Protein AF-A0A661WJR8-F1 (afdb_monomer_lite)

Foldseek 3Di:
DPPLVPDWLQVLVSVLVVLVVVLVVVVVCVVVVNDPCVSNVVSVVVSVVSCVVCVVSVVCVVVVNPPRPPPPPPPPDDPDDD

Sequence (82 aa):
SLLVYFGVGYASVTTMGVPLIAIIIFGIRAWMGLTPWTFVFYLLIVEIILLWALRPNIRKLLNGTERGISWRARKPKDKESE

Radius of gyration: 18.82 Å; chains: 1; bounding box: 29×20×69 Å

pLDDT: mean 74.4, std 19.19, range [38.12, 97.69]

Structure (mmCIF, N/CA/C/O backbone):
data_AF-A0A661WJR8-F1
#
_entry.id   AF-A0A661WJR8-F1
#
loop_
_atom_site.group_PDB
_atom_site.id
_atom_site.type_symbol
_atom_site.label_atom_id
_atom_site.label_alt_id
_atom_site.label_comp_id
_atom_site.label_asym_id
_atom_site.label_entity_id
_atom_site.label_seq_id
_atom_site.pdbx_PDB_ins_code
_atom_site.Cartn_x
_atom_site.Cartn_y
_atom_site.Cartn_z
_atom_site.occupancy
_atom_site.B_iso_or_equiv
_atom_site.auth_seq_id
_atom_site.auth_comp_id
_atom_site.auth_asym_id
_atom_site.auth_atom_id
_atom_site.pdbx_PDB_model_num
ATOM 1 N N . SER A 1 1 ? 9.125 -7.926 10.118 1.00 46.84 1 SER A N 1
ATOM 2 C CA . SER A 1 1 ? 7.666 -7.732 10.269 1.00 46.84 1 SER A CA 1
ATOM 3 C C . SER A 1 1 ? 7.232 -7.098 11.593 1.00 46.84 1 SER A C 1
ATOM 5 O O . SER A 1 1 ? 6.123 -6.593 11.646 1.00 46.84 1 SER A O 1
ATOM 7 N N . LEU A 1 2 ? 8.074 -7.056 12.641 1.00 38.12 2 LEU A N 1
ATOM 8 C CA . LEU A 1 2 ? 7.700 -6.490 13.951 1.00 38.12 2 LEU A CA 1
ATOM 9 C C . LEU A 1 2 ? 7.854 -4.956 14.058 1.00 38.12 2 LEU A C 1
ATOM 11 O O . LEU A 1 2 ? 7.130 -4.325 14.810 1.00 38.12 2 LEU A O 1
ATOM 15 N N . LEU A 1 3 ? 8.770 -4.336 13.304 1.00 45.41 3 LEU A N 1
ATOM 16 C CA . LEU A 1 3 ? 9.128 -2.914 13.476 1.00 45.41 3 LEU A CA 1
ATOM 17 C C . LEU A 1 3 ? 8.090 -1.922 12.929 1.00 45.41 3 LEU A C 1
ATOM 19 O O . LEU A 1 3 ? 8.037 -0.777 13.360 1.00 45.41 3 LEU A O 1
ATOM 23 N N . VAL A 1 4 ? 7.223 -2.374 12.025 1.00 48.69 4 VAL A N 1
ATOM 24 C CA . VAL A 1 4 ? 6.176 -1.543 11.409 1.00 48.69 4 VAL A CA 1
ATOM 25 C C . VAL A 1 4 ? 5.034 -1.287 12.422 1.00 48.69 4 VAL A C 1
ATOM 27 O O . VAL A 1 4 ? 4.344 -0.276 12.344 1.00 48.69 4 VAL A O 1
ATOM 30 N N . TYR A 1 5 ? 4.923 -2.114 13.472 1.00 48.59 5 TYR A N 1
ATOM 31 C CA . TYR A 1 5 ? 3.936 -1.982 14.554 1.00 48.59 5 TYR A CA 1
ATOM 32 C C . TYR A 1 5 ? 4.193 -0.828 15.543 1.00 48.59 5 TYR A C 1
ATOM 34 O O . TYR A 1 5 ? 3.294 -0.487 16.308 1.00 48.59 5 TYR A O 1
ATOM 42 N N . PHE A 1 6 ? 5.390 -0.229 15.562 1.00 47.06 6 PHE A N 1
ATOM 43 C CA . PHE A 1 6 ? 5.821 0.636 16.674 1.00 47.06 6 PHE A CA 1
ATOM 44 C C . PHE A 1 6 ? 5.813 2.149 16.386 1.00 47.06 6 PHE A C 1
ATOM 46 O O . PHE A 1 6 ? 6.147 2.928 17.274 1.00 47.06 6 PHE A O 1
ATOM 53 N N . GLY A 1 7 ? 5.440 2.590 15.180 1.00 44.44 7 GLY A N 1
ATOM 54 C CA . GLY A 1 7 ? 5.714 3.968 14.740 1.00 44.44 7 GLY A CA 1
ATOM 55 C C . GLY A 1 7 ? 4.667 5.032 15.082 1.00 44.44 7 GLY A C 1
ATOM 56 O O . GLY A 1 7 ? 5.024 6.160 15.398 1.00 44.44 7 GLY A O 1
ATOM 57 N N . VAL A 1 8 ? 3.374 4.725 15.014 1.00 45.34 8 VAL A N 1
ATOM 58 C CA . VAL A 1 8 ? 2.302 5.719 15.194 1.00 45.34 8 VAL A CA 1
ATOM 59 C C . VAL A 1 8 ? 1.106 4.968 15.761 1.00 45.34 8 VAL A C 1
ATOM 61 O O . VAL A 1 8 ? 0.824 3.867 15.305 1.00 45.34 8 VAL A O 1
ATOM 64 N N . GLY A 1 9 ? 0.407 5.511 16.759 1.00 51.09 9 GLY A N 1
ATOM 65 C CA . GLY A 1 9 ? -0.668 4.828 17.504 1.00 51.09 9 GLY A CA 1
ATOM 66 C C . GLY A 1 9 ? -1.923 4.432 16.706 1.00 51.09 9 GLY A C 1
ATOM 67 O O . GLY A 1 9 ? -2.975 4.236 17.309 1.00 51.09 9 GLY A O 1
ATOM 68 N N . TYR A 1 10 ? -1.821 4.304 15.383 1.00 58.00 10 TYR A N 1
ATOM 69 C CA . TYR A 1 10 ? -2.880 4.044 14.426 1.00 58.00 10 TYR A CA 1
ATOM 70 C C . TYR A 1 10 ? -2.501 2.859 13.534 1.00 58.00 10 TYR A C 1
ATOM 72 O O . TYR A 1 10 ? -1.767 3.005 12.556 1.00 58.00 10 TYR A O 1
ATOM 80 N N . ALA A 1 11 ? -3.035 1.678 13.855 1.00 63.38 11 ALA A N 1
ATOM 81 C CA . ALA A 1 11 ? -2.774 0.441 13.115 1.00 63.38 11 ALA A CA 1
ATOM 82 C C . ALA A 1 11 ? -3.061 0.586 11.608 1.00 63.38 11 ALA A C 1
ATOM 84 O O . ALA A 1 11 ? -2.344 0.036 10.780 1.00 63.38 11 ALA A O 1
ATOM 85 N N . SER A 1 12 ? -4.056 1.397 11.247 1.00 63.06 12 SER A N 1
ATOM 86 C CA . SER A 1 12 ? -4.450 1.645 9.859 1.00 63.06 12 SER A CA 1
ATOM 87 C C . SER A 1 12 ? -3.369 2.366 9.039 1.00 63.06 12 SER A C 1
ATOM 89 O O . SER A 1 12 ? -3.175 2.030 7.875 1.00 63.06 12 SER A O 1
ATOM 91 N N . VAL A 1 13 ? -2.622 3.302 9.639 1.00 64.81 13 VAL A N 1
ATOM 92 C CA . VAL A 1 13 ? -1.531 4.038 8.962 1.00 64.81 13 VAL A CA 1
ATOM 93 C C . VAL A 1 13 ? -0.371 3.095 8.652 1.00 64.81 13 VAL A C 1
ATOM 95 O O . VAL A 1 13 ? 0.183 3.096 7.554 1.00 64.81 13 VAL A O 1
ATOM 98 N N . THR A 1 14 ? -0.057 2.229 9.611 1.00 66.94 14 THR A N 1
ATOM 99 C CA . THR A 1 14 ? 0.932 1.165 9.465 1.00 66.94 14 THR A CA 1
ATOM 100 C C . THR A 1 14 ? 0.567 0.194 8.340 1.00 66.94 14 THR A C 1
ATOM 102 O O . THR A 1 14 ? 1.427 -0.168 7.536 1.00 66.94 14 THR A O 1
ATOM 105 N N . THR A 1 15 ? -0.697 -0.228 8.257 1.00 71.00 15 THR A N 1
ATOM 106 C CA . THR A 1 15 ? -1.149 -1.193 7.245 1.00 71.00 15 THR A CA 1
ATOM 107 C C . THR A 1 15 ? -1.139 -0.605 5.829 1.00 71.00 15 THR A C 1
ATOM 109 O O . THR A 1 15 ? -0.765 -1.318 4.903 1.00 71.00 15 THR A O 1
ATOM 112 N N . MET A 1 16 ? -1.464 0.683 5.657 1.00 74.50 16 MET A N 1
ATOM 113 C CA . MET A 1 16 ? -1.428 1.375 4.351 1.00 74.50 16 MET A CA 1
ATOM 114 C C . MET A 1 16 ? -0.011 1.745 3.889 1.00 74.50 16 MET A C 1
ATOM 116 O O . MET A 1 16 ? 0.240 1.905 2.703 1.00 74.50 16 MET A O 1
ATOM 120 N N . GLY A 1 17 ? 0.953 1.890 4.804 1.00 76.38 17 GLY A N 1
ATOM 121 C CA . GLY A 1 17 ? 2.308 2.310 4.430 1.00 76.38 17 GLY A CA 1
ATOM 122 C C . GLY A 1 17 ? 3.093 1.258 3.636 1.00 76.38 17 GLY A C 1
ATOM 123 O O . GLY A 1 17 ? 3.926 1.602 2.799 1.00 76.38 17 GLY A O 1
ATOM 124 N N . VAL A 1 18 ? 2.839 -0.032 3.880 1.00 83.62 18 VAL A N 1
ATOM 125 C CA . VAL A 1 18 ? 3.625 -1.127 3.285 1.00 83.62 18 VAL A CA 1
ATOM 126 C C . VAL A 1 18 ? 3.417 -1.253 1.769 1.00 83.62 18 VAL A C 1
ATOM 128 O O . VAL A 1 18 ? 4.423 -1.296 1.053 1.00 83.62 18 VAL A O 1
ATOM 131 N N . PRO A 1 19 ? 2.180 -1.289 1.235 1.00 85.44 19 PRO A N 1
ATOM 132 C CA . PRO A 1 19 ? 1.988 -1.387 -0.207 1.00 85.44 19 PRO A CA 1
ATOM 133 C C . PRO A 1 19 ? 2.413 -0.102 -0.924 1.00 85.44 19 PRO A C 1
ATOM 135 O O . PRO A 1 19 ? 2.987 -0.186 -2.005 1.00 85.44 19 PRO A O 1
ATOM 138 N N . LEU A 1 20 ? 2.256 1.068 -0.297 1.00 88.06 20 LEU A N 1
ATOM 139 C CA . LEU A 1 20 ? 2.782 2.345 -0.797 1.00 88.06 20 LEU A CA 1
ATOM 140 C C . LEU A 1 20 ? 4.299 2.308 -1.036 1.00 88.06 20 LEU A C 1
ATOM 142 O O . LEU A 1 20 ? 4.772 2.668 -2.115 1.00 88.06 20 LEU A O 1
ATOM 146 N N . ILE A 1 21 ? 5.070 1.810 -0.065 1.00 90.69 21 ILE A N 1
ATOM 147 C CA . ILE A 1 21 ? 6.524 1.634 -0.217 1.00 90.69 21 ILE A CA 1
ATOM 148 C C . ILE A 1 21 ? 6.832 0.624 -1.330 1.00 90.69 21 ILE A C 1
ATOM 150 O O . ILE A 1 21 ? 7.733 0.850 -2.142 1.00 90.69 21 ILE A O 1
ATOM 154 N N . ALA A 1 22 ? 6.074 -0.472 -1.407 1.00 92.06 22 ALA A N 1
ATOM 155 C CA . ALA A 1 22 ? 6.243 -1.462 -2.464 1.00 92.06 22 ALA A CA 1
ATOM 156 C C . ALA A 1 22 ? 5.983 -0.862 -3.860 1.00 92.06 22 ALA A C 1
ATOM 158 O O . ALA A 1 22 ? 6.774 -1.109 -4.768 1.00 92.06 22 ALA A O 1
ATOM 159 N N . ILE A 1 23 ? 4.949 -0.031 -4.034 1.00 94.50 23 ILE A N 1
ATOM 160 C CA . ILE A 1 23 ? 4.654 0.658 -5.304 1.00 94.50 23 ILE A CA 1
ATOM 161 C C . ILE A 1 23 ? 5.853 1.502 -5.749 1.00 94.50 23 ILE A C 1
ATOM 163 O O . ILE A 1 23 ? 6.242 1.432 -6.913 1.00 94.50 23 ILE A O 1
ATOM 167 N N . ILE A 1 24 ? 6.480 2.244 -4.831 1.00 95.38 24 ILE A N 1
ATOM 168 C CA . ILE A 1 24 ? 7.657 3.073 -5.137 1.00 95.38 24 ILE A CA 1
ATOM 169 C C . ILE A 1 24 ? 8.836 2.198 -5.585 1.00 95.38 24 ILE A C 1
ATOM 171 O O . ILE A 1 24 ? 9.435 2.454 -6.630 1.00 95.38 24 ILE A O 1
ATOM 175 N N . ILE A 1 25 ? 9.147 1.137 -4.834 1.00 96.00 25 ILE A N 1
ATOM 176 C CA . ILE A 1 25 ? 10.260 0.228 -5.152 1.00 96.00 25 ILE A CA 1
ATOM 177 C C . ILE A 1 25 ? 10.047 -0.434 -6.518 1.00 96.00 25 ILE A C 1
ATOM 179 O O . ILE A 1 25 ? 10.949 -0.432 -7.358 1.00 96.00 25 ILE A O 1
ATOM 183 N N . PHE A 1 26 ? 8.862 -0.996 -6.759 1.00 95.88 26 PHE A N 1
ATOM 184 C CA . PHE A 1 26 ? 8.558 -1.663 -8.025 1.00 95.88 26 PHE A CA 1
ATOM 185 C C . PHE A 1 26 ? 8.424 -0.675 -9.187 1.00 95.88 26 PHE A C 1
ATOM 187 O O . PHE A 1 26 ? 8.774 -1.033 -10.308 1.00 95.88 26 PHE A O 1
ATOM 194 N N . GLY A 1 27 ? 8.008 0.568 -8.934 1.00 96.44 27 GLY A N 1
ATOM 195 C CA . GLY A 1 27 ? 8.007 1.642 -9.926 1.00 96.44 27 GLY A CA 1
ATOM 196 C C . GLY A 1 27 ? 9.417 1.982 -10.405 1.00 96.44 27 GLY A C 1
ATOM 197 O O . GLY A 1 27 ? 9.668 2.000 -11.608 1.00 96.44 27 GLY A O 1
ATOM 198 N N . ILE A 1 28 ? 10.365 2.153 -9.475 1.00 97.50 28 ILE A N 1
ATOM 199 C CA . ILE A 1 28 ? 11.780 2.386 -9.812 1.00 97.50 28 ILE A CA 1
ATOM 200 C C . ILE A 1 28 ? 12.350 1.186 -10.578 1.00 97.50 28 ILE A C 1
ATOM 202 O O . ILE A 1 28 ? 12.985 1.354 -11.618 1.00 97.50 28 ILE A O 1
ATOM 206 N N . ARG A 1 29 ? 12.092 -0.041 -10.109 1.00 97.25 29 ARG A N 1
ATOM 207 C CA . ARG A 1 29 ? 12.575 -1.254 -10.788 1.00 97.25 29 ARG A CA 1
ATOM 208 C C . ARG A 1 29 ? 11.990 -1.412 -12.193 1.00 97.25 29 ARG A C 1
ATOM 210 O O . ARG A 1 29 ? 12.722 -1.814 -13.095 1.00 97.25 29 ARG A O 1
ATOM 217 N N . ALA A 1 30 ? 10.714 -1.084 -12.396 1.00 96.38 30 ALA A N 1
ATOM 218 C CA . ALA A 1 30 ? 10.077 -1.131 -13.709 1.00 96.38 30 ALA A CA 1
ATOM 219 C C . ALA A 1 30 ? 10.616 -0.052 -14.653 1.00 96.38 30 ALA A C 1
ATOM 221 O O . ALA A 1 30 ? 10.871 -0.341 -15.821 1.00 96.38 30 ALA A O 1
ATOM 222 N N . TRP A 1 31 ? 10.885 1.150 -14.137 1.00 96.88 31 TRP A N 1
ATOM 223 C CA . TRP A 1 31 ? 11.546 2.217 -14.891 1.00 96.88 31 TRP A CA 1
ATOM 224 C C . TRP A 1 31 ? 12.950 1.819 -15.367 1.00 96.88 31 TRP A C 1
ATOM 226 O O . TRP A 1 31 ? 13.339 2.122 -16.489 1.00 96.88 31 TRP A O 1
ATOM 236 N N . MET A 1 32 ? 13.692 1.076 -14.541 1.00 97.69 32 MET A N 1
ATOM 237 C CA . MET A 1 32 ? 15.003 0.514 -14.895 1.00 97.69 32 MET A CA 1
ATOM 238 C C . MET A 1 32 ? 14.920 -0.740 -15.790 1.00 97.69 32 MET A C 1
ATOM 240 O O . MET A 1 32 ? 15.952 -1.330 -16.098 1.00 97.69 32 MET A O 1
ATOM 244 N N . GLY A 1 33 ? 13.720 -1.199 -16.166 1.00 95.62 33 GLY A N 1
ATOM 245 C CA . GLY A 1 33 ? 13.525 -2.423 -16.954 1.00 95.62 33 GLY A CA 1
ATOM 246 C C . GLY A 1 33 ? 13.804 -3.730 -16.197 1.00 95.62 33 GLY A C 1
ATOM 247 O O . GLY A 1 33 ? 13.865 -4.792 -16.809 1.00 95.62 33 GLY A O 1
ATOM 248 N N . LEU A 1 34 ? 13.961 -3.682 -14.869 1.00 96.25 34 LEU A N 1
ATOM 249 C CA . LEU A 1 34 ? 14.310 -4.836 -14.026 1.00 96.25 34 LEU A CA 1
ATOM 250 C C . LEU A 1 34 ? 13.096 -5.675 -13.609 1.00 96.25 34 LEU A C 1
ATOM 252 O O . LEU A 1 34 ? 13.255 -6.791 -13.113 1.00 96.25 34 LEU A O 1
ATOM 256 N N . THR A 1 35 ? 11.889 -5.126 -13.736 1.00 95.38 35 THR A N 1
ATOM 257 C CA . THR A 1 35 ? 10.630 -5.812 -13.419 1.00 95.38 35 THR A CA 1
ATOM 258 C C . THR A 1 35 ? 9.511 -5.358 -14.353 1.00 95.38 35 THR A C 1
ATOM 260 O O . THR A 1 35 ? 9.465 -4.181 -14.702 1.00 95.38 35 THR A O 1
ATOM 263 N N . PRO A 1 36 ? 8.555 -6.230 -14.712 1.00 96.19 36 PRO A N 1
ATOM 264 C CA . PRO A 1 36 ? 7.377 -5.822 -15.472 1.00 96.19 36 PRO A CA 1
ATOM 265 C C . PRO A 1 36 ? 6.513 -4.791 -14.730 1.00 96.19 36 PRO A C 1
ATOM 267 O O . PRO A 1 36 ? 6.322 -4.882 -13.515 1.00 96.19 36 PRO A O 1
ATOM 270 N N . TRP A 1 37 ? 5.892 -3.872 -15.475 1.00 94.88 37 TRP A N 1
ATOM 271 C CA . TRP A 1 37 ? 4.931 -2.896 -14.935 1.00 94.88 37 TRP A CA 1
ATOM 272 C C . TRP A 1 37 ? 3.685 -3.540 -14.309 1.00 94.88 37 TRP A C 1
ATOM 274 O O . TRP A 1 37 ? 3.018 -2.915 -13.486 1.00 94.88 37 TRP A O 1
ATOM 284 N N . THR A 1 38 ? 3.387 -4.802 -14.635 1.00 96.38 38 THR A N 1
ATOM 285 C CA . THR A 1 38 ? 2.261 -5.555 -14.057 1.00 96.38 38 THR A CA 1
ATOM 286 C C . THR A 1 38 ? 2.323 -5.631 -12.533 1.00 96.38 38 THR A C 1
ATOM 288 O O . THR A 1 38 ? 1.280 -5.570 -11.888 1.00 96.38 38 THR A O 1
ATOM 291 N N . PHE A 1 39 ? 3.521 -5.675 -11.940 1.00 93.06 39 PHE A N 1
ATOM 292 C CA . PHE A 1 39 ? 3.687 -5.639 -10.485 1.00 93.06 39 PHE A CA 1
ATOM 293 C C . PHE A 1 39 ? 3.267 -4.293 -9.884 1.00 93.06 39 PHE A C 1
ATOM 295 O O . PHE A 1 39 ? 2.656 -4.266 -8.820 1.00 93.06 39 PHE A O 1
ATOM 302 N N . VAL A 1 40 ? 3.531 -3.181 -10.577 1.00 94.69 40 VAL A N 1
ATOM 303 C CA . VAL A 1 40 ? 3.110 -1.842 -10.137 1.00 94.69 40 VAL A CA 1
ATOM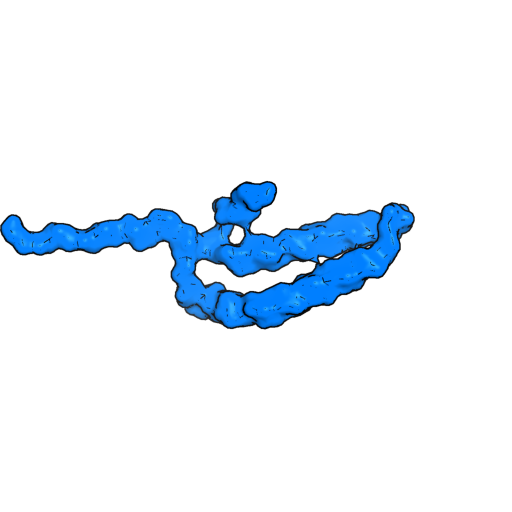 304 C C . VAL A 1 40 ? 1.586 -1.737 -10.165 1.00 94.69 40 VAL A C 1
ATOM 306 O O . VAL A 1 40 ? 0.984 -1.339 -9.172 1.00 94.69 40 VAL A O 1
ATOM 309 N N . PHE A 1 41 ? 0.948 -2.164 -11.260 1.00 95.50 41 PHE A N 1
ATOM 310 C CA . PHE A 1 41 ? -0.516 -2.169 -11.366 1.00 95.50 41 PHE A CA 1
ATOM 311 C C . PHE A 1 41 ? -1.177 -3.093 -10.342 1.00 95.50 41 PHE A C 1
ATOM 313 O O . PHE A 1 41 ? -2.173 -2.714 -9.729 1.00 95.50 41 PHE A O 1
ATOM 320 N N . TYR A 1 42 ? -0.603 -4.274 -10.110 1.00 94.44 42 TYR A N 1
ATOM 321 C CA . TYR A 1 42 ? -1.071 -5.191 -9.075 1.00 94.44 42 TYR A CA 1
ATOM 322 C C . TYR A 1 42 ? -1.042 -4.533 -7.691 1.00 94.44 42 TYR A C 1
ATOM 324 O O . TYR A 1 42 ? -2.047 -4.541 -6.983 1.00 94.44 42 TYR A O 1
ATOM 332 N N . LEU A 1 43 ? 0.078 -3.904 -7.325 1.00 93.31 43 LEU A N 1
ATOM 333 C CA . LEU A 1 43 ? 0.218 -3.229 -6.036 1.00 93.31 43 LEU A CA 1
ATOM 334 C C . LEU A 1 43 ? -0.724 -2.023 -5.900 1.00 93.31 43 LEU A C 1
ATOM 336 O O . LEU A 1 43 ? -1.276 -1.816 -4.823 1.00 93.31 43 LEU A O 1
ATOM 340 N N . LEU A 1 44 ? -0.971 -1.278 -6.982 1.00 94.50 44 LEU A N 1
ATOM 341 C CA . LEU A 1 44 ? -1.962 -0.196 -7.002 1.00 94.50 44 LEU A CA 1
ATOM 342 C C . LEU A 1 44 ? -3.385 -0.712 -6.745 1.00 94.50 44 LEU A C 1
ATOM 344 O O . LEU A 1 44 ? -4.114 -0.123 -5.951 1.00 94.50 44 LEU A O 1
ATOM 348 N N . ILE A 1 45 ? -3.781 -1.821 -7.376 1.00 95.62 45 ILE A N 1
ATOM 349 C CA . ILE A 1 45 ? -5.098 -2.438 -7.150 1.00 95.62 45 ILE A CA 1
ATOM 350 C C . ILE A 1 45 ? -5.221 -2.916 -5.699 1.00 95.62 45 ILE A C 1
ATOM 352 O O . ILE A 1 45 ? -6.239 -2.663 -5.053 1.00 95.62 45 ILE A O 1
ATOM 356 N N . VAL A 1 46 ? -4.180 -3.566 -5.173 1.00 92.88 46 VAL A N 1
ATOM 357 C CA . VAL A 1 46 ? -4.134 -4.011 -3.773 1.00 92.88 46 VAL A CA 1
ATOM 358 C C . VAL A 1 46 ? -4.287 -2.827 -2.818 1.00 92.88 46 VAL A C 1
ATOM 360 O O . VAL A 1 46 ? -5.103 -2.902 -1.902 1.00 92.88 46 VAL A O 1
ATOM 363 N N . GLU A 1 47 ? -3.569 -1.728 -3.051 1.00 90.25 47 GLU A N 1
ATOM 364 C CA . GLU A 1 47 ? -3.661 -0.518 -2.227 1.00 90.25 47 GLU A CA 1
ATOM 365 C C . GLU A 1 47 ? -5.072 0.089 -2.268 1.00 90.25 47 GLU A C 1
ATOM 367 O O . GLU A 1 47 ? -5.629 0.429 -1.227 1.00 90.25 47 GLU A O 1
ATOM 372 N N . ILE A 1 48 ? -5.715 0.145 -3.440 1.00 93.12 48 ILE A N 1
ATOM 373 C CA . ILE A 1 48 ? -7.098 0.637 -3.565 1.00 93.12 48 ILE A CA 1
ATOM 374 C C . ILE A 1 48 ? -8.071 -0.231 -2.756 1.00 93.12 48 ILE A C 1
ATOM 376 O O . ILE A 1 48 ? -8.909 0.299 -2.021 1.00 93.12 48 ILE A O 1
ATOM 380 N N . ILE A 1 49 ? -7.962 -1.558 -2.862 1.00 92.25 49 ILE A N 1
ATOM 381 C CA . ILE A 1 49 ? -8.810 -2.495 -2.108 1.00 92.25 49 ILE A CA 1
ATOM 382 C C . ILE A 1 49 ? -8.573 -2.330 -0.604 1.00 92.25 49 ILE A C 1
ATOM 384 O O . ILE A 1 49 ? -9.526 -2.320 0.179 1.00 92.25 49 ILE A O 1
ATOM 388 N N . LEU A 1 50 ? -7.317 -2.157 -0.197 1.00 87.25 50 LEU A N 1
ATOM 389 C CA . LEU A 1 50 ? -6.939 -1.977 1.197 1.00 87.25 50 LEU A CA 1
ATOM 390 C C . LEU A 1 50 ? -7.500 -0.669 1.771 1.00 87.25 50 LEU A C 1
ATOM 392 O O . LEU A 1 50 ? -8.106 -0.680 2.844 1.00 87.25 50 LEU A O 1
ATOM 396 N N . LEU A 1 51 ? -7.372 0.441 1.042 1.00 86.69 51 LEU A N 1
ATOM 397 C CA . LEU A 1 51 ? -7.957 1.732 1.413 1.00 86.69 51 LEU A CA 1
ATOM 398 C C . LEU A 1 51 ? -9.485 1.657 1.487 1.00 86.69 51 LEU A C 1
ATOM 400 O O . LEU A 1 51 ? -10.092 2.234 2.394 1.00 86.69 51 LEU A O 1
ATOM 404 N N . TRP A 1 52 ? -10.115 0.913 0.576 1.00 88.5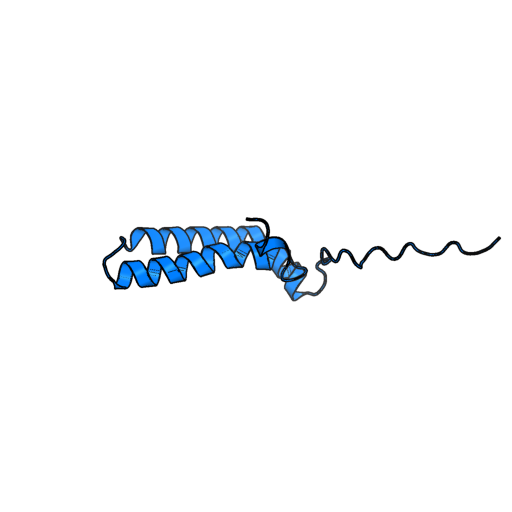0 52 TRP A N 1
ATOM 405 C CA . TRP A 1 52 ? -11.556 0.688 0.610 1.00 88.50 52 TRP A CA 1
ATOM 406 C C . TRP A 1 52 ? -11.983 -0.104 1.852 1.00 88.50 52 TRP A C 1
ATOM 408 O O . TRP A 1 52 ? -12.907 0.315 2.556 1.00 88.50 52 TRP A O 1
ATOM 418 N N . ALA A 1 53 ? -11.267 -1.179 2.184 1.00 86.81 53 ALA A N 1
ATOM 419 C CA . ALA A 1 53 ? -11.511 -1.984 3.380 1.00 86.81 53 ALA A CA 1
ATOM 420 C C . ALA A 1 53 ? -11.257 -1.201 4.683 1.00 86.81 53 ALA A C 1
ATOM 422 O O . ALA A 1 53 ? -11.990 -1.357 5.662 1.00 86.81 53 ALA A O 1
ATOM 423 N N . LEU A 1 54 ? -10.252 -0.320 4.696 1.00 83.69 54 LEU A N 1
ATOM 424 C CA . LEU A 1 54 ? -9.873 0.493 5.856 1.00 83.69 54 LEU A CA 1
ATOM 425 C C . LEU A 1 54 ? -10.642 1.813 5.961 1.00 83.69 54 LEU A C 1
ATOM 427 O O . LEU A 1 54 ? -10.489 2.524 6.954 1.00 83.69 54 LEU A O 1
ATOM 431 N N . ARG A 1 55 ? -11.516 2.138 5.004 1.00 83.19 55 ARG A N 1
ATOM 432 C CA . ARG A 1 55 ? -12.361 3.342 5.016 1.00 83.19 55 ARG A CA 1
ATOM 433 C C . ARG A 1 55 ? -13.027 3.650 6.370 1.00 83.19 55 ARG A C 1
ATOM 435 O O . ARG A 1 55 ? -12.972 4.812 6.778 1.00 83.19 55 ARG A O 1
ATOM 442 N N . PRO A 1 56 ? -13.655 2.699 7.096 1.00 76.44 56 PRO A N 1
ATOM 443 C CA . PRO A 1 56 ? -14.233 2.997 8.408 1.00 76.44 56 PRO A CA 1
ATOM 444 C C . PRO A 1 56 ? -13.180 3.360 9.463 1.00 76.44 56 PRO A C 1
ATOM 446 O O . PRO A 1 56 ? -13.479 4.158 10.348 1.00 76.44 56 PRO A O 1
ATOM 449 N N . ASN A 1 57 ? -11.961 2.826 9.365 1.00 76.81 57 ASN A N 1
ATOM 450 C CA . ASN A 1 57 ? -10.868 3.173 10.270 1.00 76.81 57 ASN A CA 1
ATOM 451 C C . ASN A 1 57 ? -10.276 4.538 9.906 1.00 76.81 57 ASN A C 1
ATOM 453 O O . ASN A 1 57 ? -10.172 5.393 10.770 1.00 76.81 57 ASN A O 1
ATOM 457 N N . ILE A 1 58 ? -10.044 4.816 8.618 1.00 76.62 58 ILE A N 1
ATOM 458 C CA . ILE A 1 58 ? -9.623 6.146 8.136 1.00 76.62 58 ILE A CA 1
ATOM 459 C C . ILE A 1 58 ? -10.583 7.236 8.625 1.00 76.62 58 ILE A C 1
ATOM 461 O O . ILE A 1 58 ? -10.158 8.295 9.073 1.00 76.62 58 ILE A O 1
ATOM 465 N N . ARG A 1 59 ? -11.894 6.979 8.599 1.00 77.69 59 ARG A N 1
ATOM 466 C CA . ARG A 1 59 ? -12.889 7.920 9.137 1.00 77.69 59 ARG A CA 1
ATOM 467 C C . ARG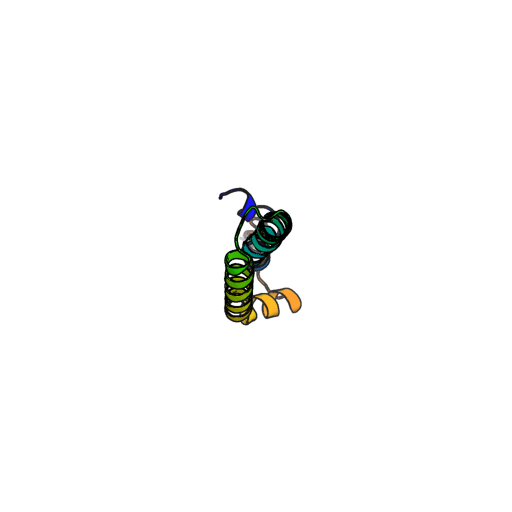 A 1 59 ? -12.723 8.156 10.639 1.00 77.69 59 ARG A C 1
ATOM 469 O O . ARG A 1 59 ? -12.852 9.290 11.083 1.00 77.69 59 ARG A O 1
ATOM 476 N N . LYS A 1 60 ? -12.424 7.114 11.420 1.00 74.31 60 LYS A N 1
ATOM 477 C CA . LYS A 1 60 ? -12.155 7.241 12.862 1.00 74.31 60 LYS A CA 1
ATOM 478 C C . LYS A 1 60 ? -10.864 8.020 13.128 1.00 74.31 60 LYS A C 1
ATOM 480 O O . LYS A 1 60 ? -10.885 8.877 14.014 1.00 74.31 60 LYS A O 1
ATOM 485 N N . LEU A 1 61 ? -9.810 7.783 12.334 1.00 72.00 61 LEU A N 1
ATOM 486 C CA . LEU A 1 61 ? -8.563 8.559 12.347 1.00 72.00 61 LEU A CA 1
ATOM 487 C C . LEU A 1 61 ? -8.819 10.044 12.121 1.00 72.00 61 LEU A C 1
ATOM 489 O O . LEU A 1 61 ? -8.433 10.867 12.944 1.00 72.00 61 LEU A O 1
ATOM 493 N N . LEU A 1 62 ? -9.487 10.377 11.014 1.00 72.88 62 LEU A N 1
ATOM 494 C CA . LEU A 1 62 ? -9.752 11.759 10.611 1.00 72.88 62 LEU A CA 1
ATOM 495 C C . LEU A 1 62 ? -10.626 12.494 11.631 1.00 72.88 62 LEU A C 1
ATOM 497 O O . LEU A 1 62 ? -10.422 13.676 11.878 1.00 72.88 62 LEU A O 1
ATOM 501 N N . ASN A 1 63 ? -11.554 11.779 12.267 1.00 77.88 63 ASN A N 1
ATOM 502 C CA . ASN A 1 63 ? -12.404 12.327 13.320 1.00 77.88 63 ASN A CA 1
ATOM 503 C C . ASN A 1 63 ? -11.696 12.415 14.687 1.00 77.88 63 ASN A C 1
ATOM 505 O O . ASN A 1 63 ? -12.323 12.836 15.655 1.00 77.88 63 ASN A O 1
ATOM 509 N N . GLY A 1 64 ? -10.442 11.959 14.813 1.00 66.94 64 GLY A N 1
ATOM 510 C CA . GLY A 1 64 ? -9.716 11.920 16.090 1.00 66.94 64 GLY A CA 1
ATOM 511 C C . GLY A 1 64 ? -10.349 10.998 17.142 1.00 66.94 64 GLY A C 1
ATOM 512 O O . GLY A 1 64 ? -10.036 11.093 18.325 1.00 66.94 64 GLY A O 1
ATOM 513 N N . THR A 1 65 ? -11.259 10.113 16.723 1.00 64.25 65 THR A N 1
ATOM 514 C CA . THR A 1 65 ? -12.021 9.200 17.602 1.00 64.25 65 THR A CA 1
ATOM 515 C C . THR A 1 65 ? -11.437 7.796 17.636 1.00 64.25 65 THR A C 1
ATOM 517 O O . THR A 1 65 ? -11.934 6.923 18.353 1.00 64.25 65 THR A O 1
ATOM 520 N N . GLU A 1 66 ? -10.392 7.543 16.850 1.00 56.22 66 GLU A N 1
ATOM 521 C CA . GLU A 1 66 ? -9.692 6.276 16.919 1.00 56.22 66 GLU A CA 1
ATOM 522 C C . GLU A 1 66 ? -9.048 6.158 18.299 1.00 56.22 66 GLU A C 1
ATOM 524 O O . GLU A 1 66 ? -8.174 6.939 18.675 1.00 56.22 66 GLU A O 1
ATOM 529 N N . ARG A 1 67 ? -9.517 5.174 19.078 1.00 58.19 67 ARG A N 1
ATOM 530 C CA . ARG A 1 67 ? -8.818 4.711 20.273 1.00 58.19 67 ARG A CA 1
ATOM 531 C C . ARG A 1 67 ? -7.444 4.260 19.811 1.00 58.19 67 ARG A C 1
ATOM 533 O O . ARG A 1 67 ? -7.293 3.131 19.348 1.00 58.19 67 ARG A O 1
ATOM 540 N N . GLY A 1 68 ? -6.468 5.158 19.912 1.00 53.84 68 GLY A N 1
ATOM 541 C CA . GLY A 1 68 ? -5.090 4.804 19.655 1.00 53.84 68 GLY A CA 1
ATOM 542 C C . GLY A 1 68 ? -4.767 3.584 20.501 1.00 53.84 68 GLY A C 1
ATOM 543 O O . GLY A 1 68 ? -5.157 3.516 21.674 1.00 53.84 68 GLY A O 1
ATOM 544 N N . ILE A 1 69 ? -4.056 2.619 19.926 1.00 52.88 69 ILE A N 1
ATOM 545 C CA . ILE A 1 69 ? -3.479 1.498 20.678 1.00 52.88 69 ILE A CA 1
ATOM 546 C C . ILE A 1 69 ? -2.274 2.063 21.448 1.00 52.88 69 ILE A C 1
ATOM 548 O O . ILE A 1 69 ? -1.124 1.680 21.278 1.00 52.88 69 ILE A O 1
ATOM 552 N N . SER A 1 70 ? -2.535 3.093 22.245 1.00 49.28 70 SER A N 1
ATOM 553 C CA . SER A 1 70 ? -1.604 3.698 23.163 1.00 49.28 70 SER A CA 1
ATOM 554 C C . SER A 1 70 ? -1.541 2.754 24.346 1.00 49.28 70 SER A C 1
ATOM 556 O O . SER A 1 70 ? -2.475 2.661 25.143 1.00 49.28 70 SER A O 1
ATOM 558 N N . TRP A 1 71 ? -0.412 2.073 24.495 1.00 46.53 71 TRP A N 1
ATOM 559 C CA . TRP A 1 71 ? -0.089 1.324 25.710 1.00 46.53 71 TRP A CA 1
ATOM 560 C C . TRP A 1 71 ? -0.190 2.207 26.979 1.00 46.53 71 TRP A C 1
ATOM 562 O O . TRP A 1 71 ? -0.365 1.708 28.086 1.00 46.53 71 TRP A O 1
ATOM 572 N N . ARG A 1 72 ? -0.191 3.539 26.806 1.00 52.59 72 ARG A N 1
ATOM 573 C CA . ARG A 1 72 ? -0.338 4.570 27.843 1.00 52.59 72 ARG A CA 1
ATOM 574 C C . ARG A 1 72 ? -1.792 4.864 28.257 1.00 52.59 72 ARG A C 1
ATOM 576 O O . ARG A 1 72 ? -1.999 5.662 29.165 1.00 52.59 72 ARG A O 1
ATOM 583 N N . ALA A 1 73 ? -2.800 4.254 27.624 1.00 50.56 73 ALA A N 1
ATOM 584 C CA . ALA A 1 73 ? -4.216 4.489 27.939 1.00 50.56 73 ALA A CA 1
ATOM 585 C C 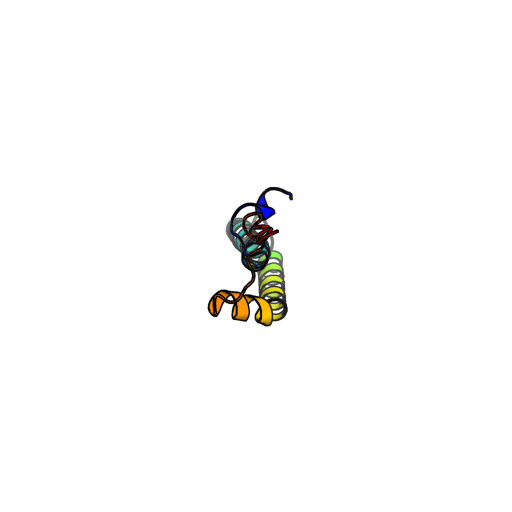. ALA A 1 73 ? -4.764 3.632 29.099 1.00 50.56 73 ALA A C 1
ATOM 587 O O . ALA A 1 73 ? -5.935 3.757 29.453 1.00 50.56 73 ALA A O 1
ATOM 588 N N . ARG A 1 74 ? -3.938 2.795 29.741 1.00 52.72 74 ARG A N 1
ATOM 589 C CA . ARG A 1 74 ? -4.266 2.245 31.062 1.00 52.72 74 ARG A CA 1
ATOM 590 C C . ARG A 1 74 ? -3.770 3.207 32.138 1.00 52.72 74 ARG A C 1
ATOM 592 O O . ARG A 1 74 ? -2.733 2.977 32.748 1.00 52.72 74 ARG A O 1
ATOM 599 N N . LYS A 1 75 ? -4.536 4.267 32.404 1.00 54.50 75 LYS A N 1
ATOM 600 C CA . LYS A 1 75 ? -4.617 4.741 33.789 1.00 54.50 75 LYS A CA 1
ATOM 601 C C . LYS A 1 75 ? -5.563 3.773 34.504 1.00 54.50 75 LYS A C 1
ATOM 603 O O . LYS A 1 75 ? -6.729 3.720 34.111 1.00 54.50 75 LYS A O 1
ATOM 608 N N . PRO A 1 76 ? -5.111 2.965 35.477 1.00 52.44 76 PRO A N 1
ATOM 609 C CA . PRO A 1 76 ? -6.055 2.384 36.416 1.00 52.44 76 PRO A CA 1
ATOM 610 C C . PRO A 1 76 ? -6.757 3.560 37.105 1.00 52.44 76 PRO A C 1
ATOM 612 O O . PRO A 1 76 ? -6.099 4.373 37.748 1.00 52.44 76 PRO A O 1
ATOM 615 N N . LYS A 1 77 ? -8.066 3.703 36.875 1.00 49.88 77 LYS A N 1
ATOM 616 C CA . LYS A 1 77 ? -8.909 4.602 37.662 1.00 49.88 77 LYS A CA 1
ATOM 617 C C . LYS A 1 77 ? -8.881 4.100 39.104 1.00 49.88 77 LYS A C 1
ATOM 619 O O . LYS A 1 77 ? -9.323 2.986 39.368 1.00 49.88 77 LYS A O 1
ATOM 624 N N . ASP A 1 78 ? -8.239 4.899 39.944 1.00 52.91 78 ASP A N 1
ATOM 625 C CA . ASP A 1 78 ? -8.680 5.340 41.263 1.00 52.91 78 ASP A CA 1
ATOM 626 C C . ASP A 1 78 ? -9.316 4.267 42.160 1.00 52.91 78 ASP A C 1
ATOM 628 O O . ASP A 1 78 ? -10.483 3.905 42.024 1.00 52.91 78 ASP A O 1
ATOM 632 N N . LYS A 1 79 ? -8.538 3.815 43.152 1.00 51.72 79 LYS A N 1
ATOM 633 C CA . LYS A 1 79 ? -9.107 3.407 44.438 1.00 51.72 79 LYS A CA 1
ATOM 634 C C . LYS A 1 79 ? -9.533 4.687 45.153 1.00 51.72 79 LYS A C 1
ATOM 636 O O . LYS A 1 79 ? -8.712 5.337 45.795 1.00 51.72 79 LYS A O 1
ATOM 641 N N . GLU A 1 80 ? -10.787 5.064 44.965 1.00 57.00 80 GLU A N 1
ATOM 642 C CA . GLU A 1 80 ? -11.442 6.103 45.744 1.00 57.00 80 GLU A CA 1
ATOM 643 C C . GLU A 1 80 ? -11.993 5.465 47.028 1.00 57.00 80 GLU A C 1
ATOM 645 O O . GLU A 1 80 ? -12.810 4.550 46.970 1.00 57.00 80 GLU A O 1
ATOM 650 N N . SER A 1 81 ? -11.450 5.942 48.154 1.00 50.66 81 SER A N 1
ATOM 651 C CA . SER A 1 81 ? -12.032 6.018 49.504 1.00 50.66 81 SER A CA 1
ATOM 652 C C . SER A 1 81 ? -12.654 4.766 50.140 1.00 50.66 81 SER A C 1
ATOM 654 O O . SER A 1 81 ? -13.812 4.459 49.873 1.00 50.66 81 SER A O 1
ATOM 656 N N . GLU A 1 82 ? -11.936 4.193 51.113 1.00 45.28 82 GLU A N 1
ATOM 657 C CA . GLU A 1 82 ? -12.439 3.911 52.474 1.00 45.28 82 GLU A CA 1
ATOM 658 C C . GLU A 1 82 ? -11.345 4.267 53.491 1.00 45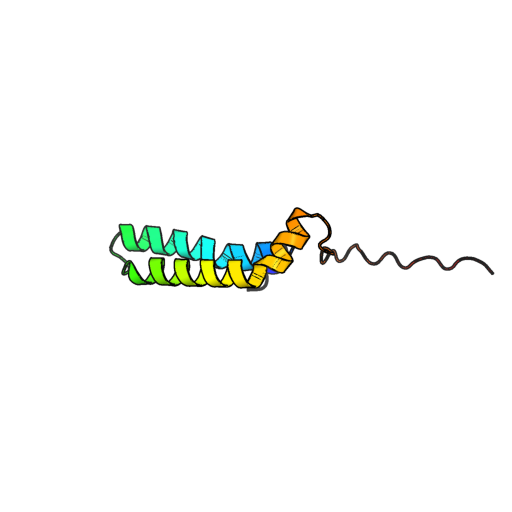.28 82 GLU A C 1
ATOM 660 O O . GLU A 1 82 ? -10.158 3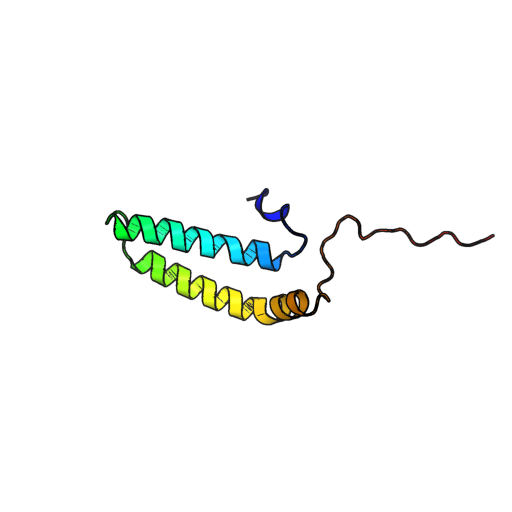.982 53.196 1.00 45.28 82 GLU A O 1
#

Secondary structure (DSSP, 8-state):
--GGGGSSS-HHHHHHHHHHHHHHHHHHHHHTTSS-THHHHHHHHHHHHHHHHHHHHHHHHHTT-S----GGG---------